Protein AF-A0A396PA57-F1 (afdb_monomer)

Radius of gyration: 14.07 Å; Cα contacts (8 Å, |Δi|>4): 83; chains: 1; bounding box: 31×28×40 Å

Solvent-accessible surface area (backbone atoms only — not comparable to full-atom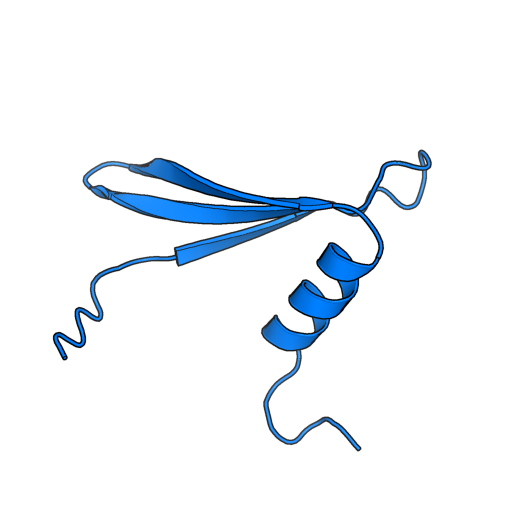 values): 3907 Å² total; per-residue (Å²): 133,88,80,66,82,83,64,47,73,46,78,48,77,47,68,47,83,86,80,73,51,71,25,33,26,37,36,27,39,51,49,80,92,80,43,69,47,78,75,48,76,38,62,37,72,63,18,51,58,50,48,52,62,70,73,53,60,94,84,73,80,125

Nearest PDB structures (foldseek):
  6lwz-assembly2_B  TM=6.177E-01  e=9.039E-01  Brevibacillus sp. SKDU10
  6cp9-assembly2_C  TM=6.278E-01  e=7.493E-01  Klebsiella pneumoniae 342
  6cp9-assembly4_G  TM=5.456E-01  e=1.236E+00  Klebsiella pneumoniae 342
  4ozk-assembly1_A  TM=4.863E-01  e=1.689E+00  Brevibacillus laterosporus GI-9
  6lwy-assembly1_A  TM=4.901E-01  e=4.595E+00  Brevibacillus sp. SKR3

Foldseek 3Di:
DDPPVVWDKDWDWDDPVPPPDWIKIWIWTQDPPRDTDTPDIDTHPVNVVVVCVVPDDPPPDD

Mean predicted aligned error: 8.72 Å

Structure (mmCIF, N/CA/C/O backbone):
data_AF-A0A396PA57-F1
#
_entry.id   AF-A0A396PA57-F1
#
loop_
_atom_site.group_PDB
_atom_site.id
_atom_site.type_symbol
_atom_site.label_atom_id
_atom_site.label_alt_id
_atom_site.label_comp_id
_atom_site.label_asym_id
_atom_site.label_entity_id
_atom_site.label_seq_id
_atom_site.pdbx_PDB_ins_code
_atom_site.Cartn_x
_atom_site.Cartn_y
_atom_site.Cartn_z
_atom_site.occupancy
_atom_site.B_iso_or_equiv
_atom_site.auth_seq_id
_atom_site.auth_comp_id
_atom_site.auth_asym_id
_atom_site.auth_atom_id
_atom_site.pdbx_PDB_model_num
ATOM 1 N N . MET A 1 1 ? -17.649 -15.891 9.268 1.00 43.00 1 MET A N 1
ATOM 2 C CA . MET A 1 1 ? -16.719 -14.846 8.785 1.00 43.00 1 MET A CA 1
ATOM 3 C C . MET A 1 1 ? -17.202 -13.519 9.332 1.00 43.00 1 MET A C 1
ATOM 5 O O . MET A 1 1 ? -18.196 -12.998 8.836 1.00 43.00 1 MET A O 1
ATOM 9 N N . ASP A 1 2 ? -16.561 -13.019 10.386 1.00 42.41 2 ASP A N 1
ATOM 10 C CA . ASP A 1 2 ? -16.916 -11.737 10.995 1.00 42.41 2 ASP A CA 1
ATOM 11 C C . ASP A 1 2 ? -16.624 -10.591 10.027 1.00 42.41 2 ASP A C 1
ATOM 13 O O . ASP A 1 2 ? -15.477 -10.193 9.819 1.00 42.41 2 ASP A O 1
ATOM 17 N N . LYS A 1 3 ? -17.682 -10.050 9.419 1.00 46.97 3 LYS A N 1
ATOM 18 C CA . LYS A 1 3 ? -17.629 -8.813 8.634 1.00 46.97 3 LYS A CA 1
ATOM 19 C C . LYS A 1 3 ? -17.573 -7.628 9.597 1.00 46.97 3 LYS A C 1
ATOM 21 O O . LYS A 1 3 ? -18.539 -6.888 9.752 1.00 46.97 3 LYS A O 1
ATOM 26 N N . ASN A 1 4 ? -16.446 -7.473 10.286 1.00 51.22 4 ASN A N 1
ATOM 27 C CA . ASN A 1 4 ? -16.195 -6.315 11.136 1.00 51.22 4 ASN A CA 1
ATOM 28 C C . ASN A 1 4 ? -15.926 -5.092 10.241 1.00 51.22 4 ASN A C 1
ATOM 30 O O . ASN A 1 4 ? -14.784 -4.755 9.943 1.00 51.22 4 ASN A O 1
ATOM 34 N N . ILE A 1 5 ? -17.009 -4.439 9.810 1.00 52.53 5 ILE A N 1
ATOM 35 C CA . ILE A 1 5 ? -17.038 -3.184 9.032 1.00 52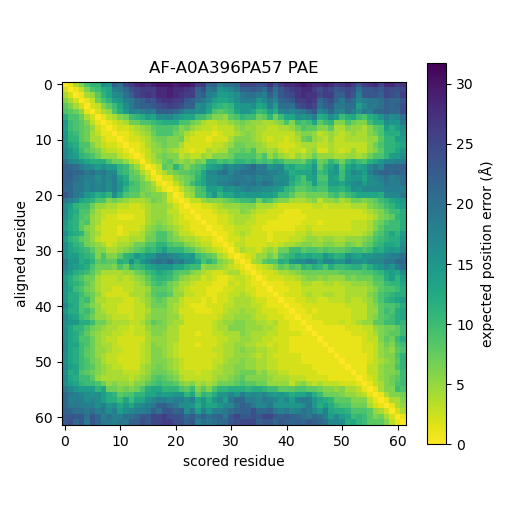.53 5 ILE A CA 1
ATOM 36 C C . ILE A 1 5 ? -16.314 -2.024 9.751 1.00 52.53 5 ILE A C 1
ATOM 38 O O . ILE A 1 5 ? -16.022 -1.002 9.145 1.00 52.53 5 ILE A O 1
ATOM 42 N N . ASN A 1 6 ? -15.942 -2.202 11.021 1.00 54.75 6 ASN A N 1
ATOM 43 C CA . ASN A 1 6 ? -15.228 -1.212 11.829 1.00 54.75 6 ASN A CA 1
ATOM 44 C C . ASN A 1 6 ? -13.699 -1.209 11.641 1.00 54.75 6 ASN A C 1
ATOM 46 O O . ASN A 1 6 ? -13.006 -0.493 12.363 1.00 54.75 6 ASN A O 1
ATOM 50 N N . LYS A 1 7 ? -13.144 -2.010 10.721 1.00 63.38 7 LYS A N 1
ATOM 51 C CA . LYS A 1 7 ? -11.719 -1.924 10.373 1.00 63.38 7 LYS A CA 1
ATOM 52 C C . LYS A 1 7 ? -11.517 -0.884 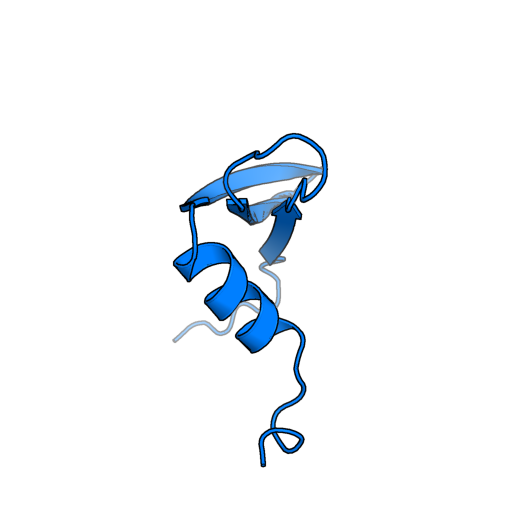9.276 1.00 63.38 7 LYS A C 1
ATOM 54 O O . LYS A 1 7 ? -11.806 -1.141 8.112 1.00 63.38 7 LYS A O 1
ATOM 59 N N . CYS A 1 8 ? -11.011 0.284 9.661 1.00 71.00 8 CYS A N 1
ATOM 60 C CA . CYS A 1 8 ? -10.561 1.302 8.720 1.00 71.00 8 CYS A CA 1
ATOM 61 C C . CYS A 1 8 ? -9.182 0.899 8.175 1.00 71.00 8 CYS A C 1
ATOM 63 O O . CYS A 1 8 ? -8.203 0.841 8.925 1.00 71.00 8 CYS A O 1
ATOM 65 N N . VAL A 1 9 ? -9.124 0.579 6.881 1.00 80.25 9 VAL A N 1
ATOM 66 C CA . VAL A 1 9 ? -7.874 0.323 6.157 1.00 80.25 9 VAL A CA 1
ATOM 67 C C . VAL A 1 9 ? -7.523 1.578 5.373 1.00 80.25 9 VAL A C 1
ATOM 69 O O . VAL A 1 9 ? -8.325 2.066 4.579 1.00 80.25 9 VAL A O 1
ATOM 72 N N . LEU A 1 10 ? -6.324 2.092 5.612 1.00 81.00 10 LEU A N 1
ATOM 73 C CA . LEU A 1 10 ? -5.754 3.237 4.925 1.00 81.00 10 LEU A CA 1
ATOM 74 C C . LEU A 1 10 ? -4.780 2.736 3.863 1.00 81.00 10 LEU A C 1
ATOM 76 O O . LEU A 1 10 ? -3.964 1.854 4.129 1.00 81.00 10 LEU A O 1
ATOM 80 N N . VAL A 1 11 ? -4.863 3.313 2.670 1.00 82.94 11 VAL A N 1
ATOM 81 C CA . VAL A 1 11 ? -3.941 3.028 1.571 1.00 82.94 11 VAL A CA 1
ATOM 82 C C . VAL A 1 11 ? -3.310 4.343 1.146 1.00 82.94 11 VAL A C 1
ATOM 84 O O . VAL A 1 11 ? -4.022 5.275 0.780 1.00 82.94 11 VAL A O 1
ATOM 87 N N . SER A 1 12 ? -1.984 4.418 1.227 1.00 84.19 12 SER A N 1
ATOM 88 C CA . SER A 1 12 ? -1.201 5.548 0.727 1.00 84.19 12 SER A CA 1
ATOM 89 C C . SER A 1 12 ? -0.363 5.088 -0.454 1.00 84.19 12 SER A C 1
ATOM 91 O O . SER A 1 12 ? 0.244 4.019 -0.394 1.00 84.19 12 SER A O 1
ATOM 93 N N . PHE A 1 13 ? -0.334 5.884 -1.515 1.00 83.06 13 PHE A N 1
ATOM 94 C CA . PHE A 1 13 ? 0.486 5.633 -2.691 1.00 83.06 13 PHE A CA 1
ATOM 95 C C . PHE A 1 13 ? 1.425 6.814 -2.900 1.00 83.06 13 PHE A C 1
ATOM 97 O O . PHE A 1 13 ? 0.977 7.957 -2.976 1.00 83.06 13 PHE A O 1
ATOM 104 N N . VAL A 1 14 ? 2.721 6.529 -2.966 1.00 80.81 14 VAL A N 1
ATOM 105 C CA . VAL A 1 14 ? 3.763 7.514 -3.248 1.00 80.81 14 VAL A CA 1
ATOM 106 C C . VAL A 1 14 ? 4.404 7.124 -4.570 1.00 80.81 14 VAL A C 1
ATOM 108 O O . VAL A 1 14 ? 5.056 6.085 -4.654 1.00 80.81 14 VAL A O 1
ATOM 111 N N . SER A 1 15 ? 4.204 7.944 -5.597 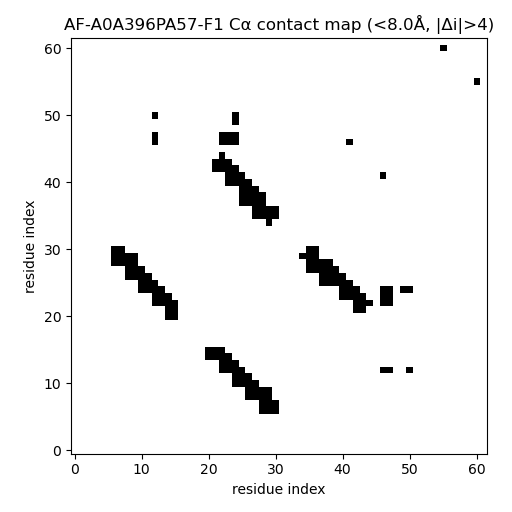1.00 69.00 15 SER A N 1
ATOM 112 C CA . SER A 1 15 ? 4.935 7.868 -6.860 1.00 69.00 15 SER A CA 1
ATOM 113 C C . SER A 1 15 ? 5.606 9.214 -7.085 1.00 69.00 15 SER A C 1
ATOM 115 O O . SER A 1 15 ? 4.965 10.136 -7.589 1.00 69.00 15 SER A O 1
ATOM 117 N N . ASP A 1 16 ? 6.861 9.360 -6.664 1.00 61.69 16 ASP A N 1
ATOM 118 C CA . ASP A 1 16 ? 7.641 10.525 -7.079 1.00 61.69 16 ASP A CA 1
ATOM 119 C C . ASP A 1 16 ? 8.209 10.225 -8.470 1.00 61.69 16 ASP A C 1
ATOM 121 O O . ASP A 1 16 ? 9.227 9.549 -8.634 1.00 61.69 16 ASP A O 1
ATOM 125 N N . THR A 1 17 ? 7.470 10.647 -9.495 1.00 55.56 17 THR A N 1
ATOM 126 C CA . THR A 1 17 ? 7.878 10.493 -10.896 1.00 55.56 17 THR A CA 1
ATOM 127 C C . THR A 1 17 ? 9.027 11.422 -11.272 1.00 55.56 17 THR A C 1
ATOM 129 O O . THR A 1 17 ? 9.648 11.202 -12.310 1.00 55.56 17 THR A O 1
ATOM 132 N N . ASP A 1 18 ? 9.328 12.425 -10.444 1.00 59.97 18 ASP A N 1
ATOM 133 C CA . ASP A 1 18 ? 10.265 13.490 -10.794 1.00 59.97 18 ASP A CA 1
ATOM 134 C C . ASP A 1 18 ? 11.684 13.201 -10.280 1.00 59.97 18 ASP A C 1
ATOM 136 O O . ASP A 1 18 ? 12.658 13.603 -10.917 1.00 59.97 18 ASP A O 1
ATOM 140 N N . ASN A 1 19 ? 11.820 12.433 -9.192 1.00 62.75 19 ASN A N 1
ATOM 141 C CA . ASN A 1 19 ? 13.120 12.095 -8.592 1.00 62.75 19 ASN A CA 1
ATOM 142 C C . ASN A 1 19 ? 13.580 10.644 -8.819 1.00 62.75 19 ASN A C 1
ATOM 144 O O . ASN A 1 19 ? 14.649 10.254 -8.349 1.00 62.75 19 ASN A O 1
ATOM 148 N N . GLY A 1 20 ? 12.812 9.847 -9.569 1.00 60.41 20 GLY A N 1
ATOM 149 C CA . GLY A 1 20 ? 13.139 8.440 -9.823 1.00 60.41 20 GLY A CA 1
ATOM 150 C C . GLY A 1 20 ? 12.910 7.527 -8.617 1.00 60.41 20 GLY A C 1
ATOM 151 O O . GLY A 1 20 ? 13.496 6.442 -8.559 1.00 60.41 20 GLY A O 1
ATOM 152 N N . ASP A 1 21 ? 12.071 7.942 -7.664 1.00 68.75 21 ASP A N 1
ATOM 153 C CA . ASP A 1 21 ? 11.742 7.099 -6.521 1.00 68.75 21 ASP A CA 1
ATOM 154 C C . ASP A 1 21 ? 10.885 5.909 -6.943 1.00 68.75 21 ASP A C 1
ATOM 156 O O . ASP A 1 21 ? 10.031 5.958 -7.834 1.00 68.75 21 ASP A O 1
ATOM 160 N N . VAL A 1 22 ? 11.102 4.799 -6.245 1.00 79.25 22 VAL A N 1
ATOM 161 C CA . VAL A 1 22 ? 10.349 3.573 -6.465 1.00 79.25 22 VAL A CA 1
ATOM 162 C C . VAL A 1 22 ? 8.931 3.760 -5.931 1.00 79.25 22 VAL A C 1
ATOM 164 O O . VAL A 1 22 ? 8.726 3.947 -4.728 1.00 79.25 22 VAL A O 1
ATOM 167 N N . ALA A 1 23 ? 7.946 3.655 -6.827 1.00 84.62 23 ALA A N 1
ATOM 168 C CA . ALA A 1 23 ? 6.532 3.712 -6.471 1.00 84.62 23 ALA A CA 1
ATOM 169 C C . ALA A 1 23 ? 6.234 2.776 -5.292 1.00 84.62 23 ALA A C 1
ATOM 171 O O . ALA A 1 23 ? 6.601 1.601 -5.329 1.00 84.62 23 ALA A O 1
ATOM 172 N N . THR A 1 24 ? 5.596 3.288 -4.241 1.00 89.06 24 THR A N 1
ATOM 173 C CA . THR A 1 24 ? 5.360 2.542 -3.000 1.00 89.06 24 THR A CA 1
ATOM 174 C C . THR A 1 24 ? 3.902 2.655 -2.562 1.00 89.06 24 THR A C 1
ATOM 176 O O . THR A 1 24 ? 3.369 3.753 -2.409 1.00 89.06 24 THR A O 1
ATOM 179 N N . LEU A 1 25 ? 3.262 1.512 -2.320 1.00 90.56 25 LEU A N 1
ATOM 180 C CA . LEU A 1 25 ? 1.916 1.381 -1.772 1.00 90.56 25 LEU A CA 1
ATOM 181 C C . LEU A 1 25 ? 2.008 0.915 -0.317 1.00 90.56 25 LEU A C 1
ATOM 183 O O . LEU A 1 25 ? 2.426 -0.208 -0.037 1.00 90.56 25 LEU A O 1
ATOM 187 N N . ILE A 1 26 ? 1.578 1.760 0.613 1.00 90.62 26 ILE A N 1
ATOM 188 C CA . ILE A 1 26 ? 1.543 1.457 2.043 1.00 90.62 26 ILE A CA 1
ATOM 189 C C . ILE A 1 26 ? 0.108 1.123 2.431 1.00 90.62 26 ILE A C 1
ATOM 191 O O . ILE A 1 26 ? -0.804 1.923 2.220 1.00 90.62 26 ILE A O 1
ATOM 195 N N . VAL A 1 27 ? -0.081 -0.044 3.041 1.00 90.25 27 VAL A N 1
ATOM 196 C CA . VAL A 1 27 ? -1.363 -0.480 3.596 1.00 90.25 27 VAL A CA 1
ATOM 197 C C . VAL A 1 27 ? -1.274 -0.422 5.112 1.00 90.25 27 VAL A C 1
ATOM 199 O O . VAL A 1 27 ? -0.465 -1.120 5.726 1.00 90.25 27 VAL A O 1
ATOM 202 N N . GLY A 1 28 ? -2.114 0.407 5.720 1.00 89.81 28 GLY A N 1
ATOM 203 C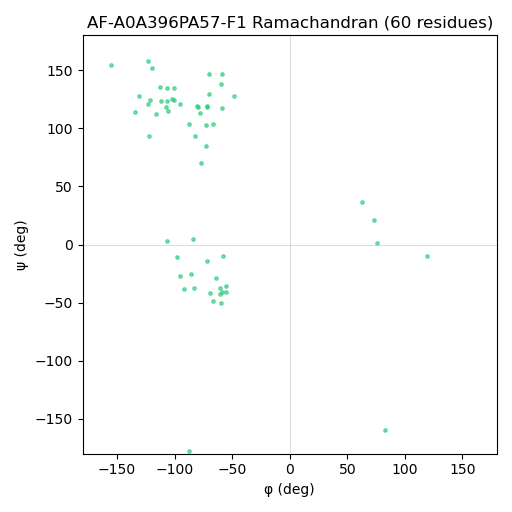 CA . GLY A 1 28 ? -2.212 0.566 7.163 1.00 89.81 28 GLY A CA 1
ATOM 204 C C . GLY A 1 28 ? -3.598 0.213 7.686 1.00 89.81 28 GLY A C 1
ATOM 205 O O . GLY A 1 28 ? -4.601 0.372 6.997 1.00 89.81 28 GLY A O 1
ATOM 206 N N . GLU A 1 29 ? -3.672 -0.235 8.931 1.00 88.75 29 GLU A N 1
ATOM 207 C CA . GLU A 1 29 ? -4.927 -0.327 9.675 1.00 88.75 29 GLU A CA 1
ATOM 208 C C . GLU A 1 29 ? -4.957 0.786 10.717 1.00 88.75 29 GLU A C 1
ATOM 210 O O . GLU A 1 29 ? -4.064 0.880 11.566 1.00 88.75 29 GLU A O 1
ATOM 215 N N . GLN A 1 30 ? -5.996 1.616 10.674 1.00 81.00 30 GLN A N 1
ATOM 216 C CA . GLN A 1 30 ? -6.223 2.609 11.710 1.00 81.00 30 GLN A CA 1
ATOM 217 C C . GLN A 1 30 ? -6.863 1.930 12.924 1.00 81.00 30 GLN A C 1
ATOM 219 O O . GLN A 1 30 ? -7.960 1.369 12.855 1.00 81.00 30 GLN A O 1
ATOM 224 N N . LYS A 1 31 ? -6.167 1.982 14.058 1.00 81.19 31 LYS A N 1
ATOM 225 C CA . LYS A 1 31 ? -6.687 1.568 15.362 1.00 81.19 31 LYS A CA 1
ATOM 226 C C . LYS A 1 31 ? -7.406 2.738 16.043 1.00 81.19 31 LYS A C 1
ATOM 228 O O . LYS A 1 31 ? -7.549 3.833 15.499 1.00 81.19 31 LYS A O 1
ATOM 233 N N . LYS A 1 32 ? -7.892 2.504 17.265 1.00 75.81 32 LYS A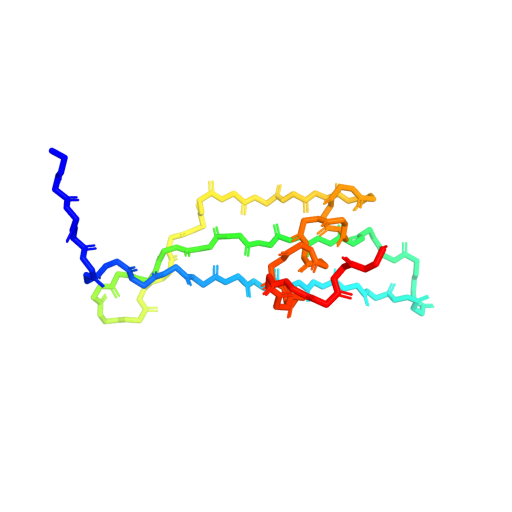 N 1
ATOM 234 C CA . LYS A 1 32 ? -8.467 3.568 18.100 1.00 75.81 32 LYS A CA 1
ATOM 235 C C . LYS A 1 32 ? -7.420 4.668 18.332 1.00 75.81 32 LYS A C 1
ATOM 237 O O . LYS A 1 32 ? -6.236 4.374 18.444 1.00 75.81 32 LYS A O 1
ATOM 242 N N . GLN A 1 33 ? -7.878 5.918 18.431 1.00 71.38 33 GLN A N 1
ATOM 243 C CA . GLN A 1 33 ? -7.053 7.083 18.792 1.00 71.38 33 GLN A CA 1
ATOM 244 C C . GLN A 1 33 ? -5.909 7.412 17.812 1.00 71.38 33 GLN A C 1
ATOM 246 O O . GLN A 1 33 ? -4.842 7.850 18.224 1.00 71.38 33 GLN A O 1
ATOM 251 N N . GLY A 1 34 ? -6.125 7.234 16.503 1.00 70.00 34 GLY A N 1
ATOM 252 C CA . GLY A 1 34 ? -5.205 7.753 15.479 1.00 70.00 34 GLY A CA 1
ATOM 253 C C . GLY A 1 34 ? -3.904 6.963 15.301 1.00 70.00 34 GLY A C 1
ATOM 254 O O . GLY A 1 34 ? -3.096 7.327 14.453 1.00 70.00 34 GLY A O 1
ATOM 255 N N . GLN A 1 35 ? -3.711 5.867 16.039 1.00 80.50 35 GLN A N 1
ATOM 256 C CA . GLN A 1 35 ? -2.594 4.957 15.812 1.00 80.50 35 GLN A CA 1
ATOM 257 C C . GLN A 1 35 ? -2.796 4.193 14.498 1.00 80.50 35 GLN A C 1
ATOM 259 O O . GLN A 1 35 ? -3.855 3.601 14.270 1.00 80.50 35 GLN A O 1
ATOM 264 N N . ILE A 1 36 ? -1.770 4.186 13.650 1.00 85.31 36 ILE A N 1
ATOM 265 C CA . ILE A 1 36 ? -1.754 3.439 12.392 1.00 85.31 36 ILE A CA 1
ATOM 266 C C . ILE A 1 36 ? -0.736 2.312 12.527 1.00 85.31 36 ILE A C 1
ATOM 268 O O . ILE A 1 36 ? 0.440 2.563 12.781 1.00 85.31 36 ILE A O 1
ATOM 272 N N . ASN A 1 37 ? -1.185 1.076 12.323 1.00 88.19 37 ASN A N 1
ATOM 273 C CA . ASN A 1 37 ? -0.287 -0.064 12.176 1.00 88.19 37 ASN A CA 1
ATOM 274 C C . ASN A 1 37 ? -0.044 -0.300 10.689 1.00 88.19 37 ASN A C 1
ATOM 276 O O . ASN A 1 37 ? -0.996 -0.552 9.950 1.00 88.19 37 ASN A O 1
ATOM 280 N N . ILE A 1 38 ? 1.216 -0.247 10.258 1.00 88.81 38 ILE A N 1
ATOM 281 C CA . ILE A 1 38 ? 1.588 -0.619 8.891 1.00 88.81 38 ILE A CA 1
ATOM 282 C C . ILE A 1 38 ? 1.473 -2.138 8.776 1.00 88.81 38 ILE A C 1
ATOM 284 O O . ILE A 1 38 ? 2.128 -2.874 9.511 1.00 88.81 38 ILE A O 1
ATOM 288 N N . LEU A 1 39 ? 0.606 -2.596 7.876 1.00 89.56 39 LEU A N 1
ATOM 289 C CA . LEU A 1 39 ? 0.398 -4.014 7.596 1.00 89.56 39 LEU A CA 1
ATOM 290 C C . LEU A 1 39 ? 1.301 -4.494 6.464 1.00 89.56 39 LEU A C 1
ATOM 292 O O . LEU A 1 39 ? 1.779 -5.623 6.504 1.00 89.56 39 LEU A O 1
ATOM 296 N N . ASN A 1 40 ? 1.492 -3.656 5.442 1.00 89.56 40 ASN A N 1
ATOM 297 C CA . ASN A 1 40 ? 2.320 -3.984 4.291 1.00 89.56 40 ASN A CA 1
ATOM 298 C C . ASN A 1 40 ? 2.862 -2.721 3.606 1.00 89.56 40 ASN A C 1
ATOM 300 O O . ASN A 1 40 ? 2.237 -1.659 3.662 1.00 89.56 40 ASN A O 1
ATOM 304 N N . ALA A 1 41 ? 3.997 -2.871 2.930 1.00 90.50 41 ALA A N 1
ATOM 305 C CA . ALA A 1 41 ? 4.585 -1.884 2.039 1.00 90.50 41 ALA A CA 1
ATOM 306 C C . ALA A 1 41 ? 5.027 -2.597 0.755 1.00 90.50 41 ALA A C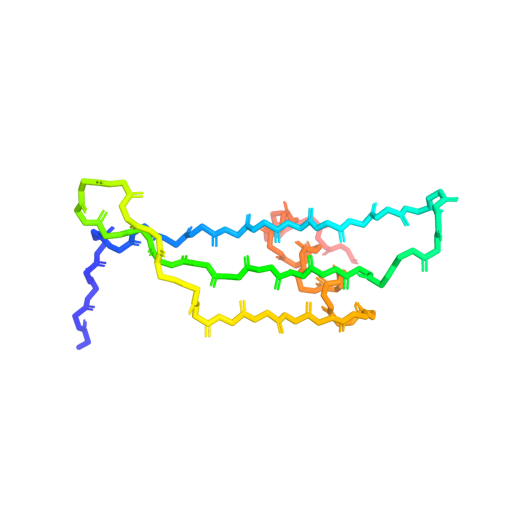 1
ATOM 308 O O . ALA A 1 41 ? 5.915 -3.446 0.782 1.00 90.50 41 ALA A O 1
ATOM 309 N N . ILE A 1 42 ? 4.374 -2.271 -0.357 1.00 91.44 42 ILE A N 1
ATOM 310 C CA . ILE A 1 42 ? 4.613 -2.870 -1.673 1.00 91.44 42 ILE A CA 1
ATOM 311 C C . ILE A 1 42 ? 5.340 -1.837 -2.518 1.00 91.44 42 ILE A C 1
ATOM 313 O O . ILE A 1 42 ? 4.950 -0.674 -2.509 1.00 91.44 42 ILE A O 1
ATOM 317 N N . GLN A 1 43 ? 6.382 -2.241 -3.234 1.00 90.44 43 GLN A N 1
ATOM 318 C CA . GLN A 1 43 ? 7.225 -1.338 -4.013 1.00 90.44 43 GLN A CA 1
ATOM 319 C C . GLN A 1 43 ? 7.280 -1.742 -5.486 1.00 90.44 43 GLN A C 1
ATOM 321 O O . GLN A 1 43 ? 7.059 -2.897 -5.843 1.00 90.44 43 GLN A O 1
ATOM 326 N N . GLY A 1 44 ? 7.621 -0.782 -6.339 1.00 87.00 44 GLY A N 1
ATOM 327 C CA . GLY A 1 44 ? 7.866 -0.988 -7.759 1.00 87.00 44 GLY A CA 1
ATOM 328 C C . GLY A 1 44 ? 6.586 -1.016 -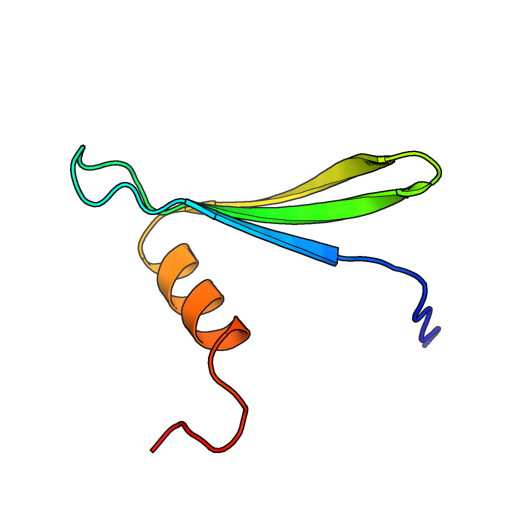8.598 1.00 87.00 44 GLY A C 1
ATOM 329 O O . GLY A 1 44 ? 5.548 -0.497 -8.182 1.00 87.00 44 GLY A O 1
ATOM 330 N N . PRO A 1 45 ? 6.643 -1.608 -9.804 1.00 87.62 45 PRO A N 1
ATOM 331 C CA . PRO A 1 45 ? 5.511 -1.632 -10.733 1.00 87.62 45 PRO A CA 1
ATOM 332 C C . PRO A 1 45 ? 4.232 -2.223 -10.120 1.00 87.62 45 PRO A C 1
ATOM 334 O O . PRO A 1 45 ? 3.139 -1.711 -10.354 1.00 87.62 45 PRO A O 1
ATOM 337 N N . GLU A 1 46 ? 4.375 -3.229 -9.251 1.00 87.06 46 GLU A N 1
ATOM 338 C CA . GLU A 1 46 ? 3.256 -3.877 -8.560 1.00 87.06 46 GLU A CA 1
ATOM 339 C C . GLU A 1 46 ? 2.456 -2.902 -7.680 1.00 87.06 46 GLU A C 1
ATOM 341 O O . GLU A 1 46 ? 1.226 -2.975 -7.628 1.00 87.06 46 GLU A O 1
ATOM 346 N N . ALA A 1 47 ? 3.127 -1.948 -7.025 1.00 89.19 47 ALA A N 1
ATOM 347 C CA . ALA A 1 47 ? 2.469 -0.930 -6.210 1.00 89.19 47 ALA A CA 1
ATOM 348 C C . ALA A 1 47 ? 1.512 -0.069 -7.048 1.00 89.19 47 ALA A C 1
ATOM 350 O O . ALA A 1 47 ? 0.386 0.204 -6.626 1.00 89.19 47 ALA A O 1
ATOM 351 N N . THR A 1 48 ? 1.952 0.308 -8.250 1.00 86.88 48 THR A N 1
ATOM 352 C CA . THR A 1 48 ? 1.173 1.112 -9.201 1.00 86.88 48 THR A CA 1
ATOM 353 C C . THR A 1 48 ? -0.028 0.325 -9.713 1.00 86.88 48 THR A C 1
ATOM 355 O O . THR A 1 48 ? -1.158 0.801 -9.624 1.00 86.88 48 THR A O 1
ATOM 358 N N . GLU A 1 49 ? 0.181 -0.921 -10.148 1.00 89.00 49 GLU A N 1
ATOM 359 C CA . GLU A 1 49 ? -0.912 -1.777 -10.622 1.00 89.00 49 GLU A CA 1
ATOM 360 C C . GLU A 1 49 ? -1.986 -2.007 -9.552 1.00 89.00 49 GLU A C 1
ATOM 362 O O . GLU A 1 49 ? -3.184 -2.041 -9.845 1.00 89.00 49 GLU A O 1
ATOM 367 N N . LEU A 1 50 ? -1.576 -2.215 -8.298 1.00 88.75 50 LEU A N 1
ATOM 368 C CA . LEU A 1 50 ? -2.507 -2.407 -7.190 1.00 88.75 50 LEU A CA 1
ATOM 369 C C . LEU A 1 50 ? -3.264 -1.121 -6.869 1.00 88.75 50 LEU A C 1
ATOM 371 O O . LEU A 1 50 ? -4.477 -1.180 -6.666 1.00 88.75 50 LEU A O 1
ATOM 375 N N . PHE A 1 51 ? -2.586 0.028 -6.867 1.00 86.62 51 PHE A N 1
ATOM 376 C CA . PHE A 1 51 ? -3.230 1.322 -6.669 1.00 86.62 51 PHE A CA 1
ATOM 377 C C . PHE A 1 51 ? -4.290 1.600 -7.739 1.00 86.62 51 PHE A C 1
ATOM 379 O O . PHE A 1 51 ? -5.444 1.868 -7.401 1.00 86.62 51 PHE A O 1
ATOM 386 N N . GLU A 1 52 ? -3.945 1.442 -9.018 1.00 86.19 52 GLU A N 1
ATOM 387 C CA . GLU A 1 52 ? -4.885 1.583 -10.135 1.00 86.19 52 GLU A CA 1
ATOM 388 C C . GLU A 1 52 ? -6.095 0.663 -9.964 1.00 86.19 52 GLU A C 1
ATOM 390 O O . GLU A 1 52 ? -7.245 1.063 -10.174 1.00 86.19 52 GLU A O 1
ATOM 395 N N . LYS A 1 53 ? -5.864 -0.577 -9.510 1.00 86.19 53 LYS A N 1
ATOM 396 C CA . LYS A 1 53 ? -6.953 -1.522 -9.261 1.00 86.19 53 LYS A CA 1
ATOM 397 C C . LYS A 1 53 ? -7.901 -1.068 -8.148 1.00 86.19 53 LYS A C 1
ATOM 399 O O . LYS A 1 53 ? -9.068 -1.461 -8.203 1.00 86.19 53 LYS A O 1
ATOM 404 N N . LEU A 1 54 ? -7.415 -0.298 -7.174 1.00 81.81 54 LEU A N 1
ATOM 405 C CA . LEU A 1 54 ? -8.181 0.213 -6.034 1.00 81.81 54 LEU A CA 1
ATOM 406 C C . LEU A 1 54 ? -8.964 1.488 -6.365 1.00 81.81 54 LEU A C 1
ATOM 408 O O . LEU A 1 54 ? -10.082 1.638 -5.876 1.00 81.81 54 LEU A O 1
ATOM 412 N N . ILE A 1 55 ? -8.407 2.388 -7.183 1.00 81.75 55 ILE A N 1
ATOM 413 C CA . ILE A 1 55 ? -9.055 3.668 -7.515 1.00 81.75 55 ILE A CA 1
ATOM 414 C C . ILE A 1 55 ? -10.028 3.572 -8.694 1.00 81.75 55 ILE A C 1
ATOM 416 O O . ILE A 1 55 ? -10.957 4.373 -8.778 1.00 81.75 55 ILE A O 1
ATOM 420 N N . VAL A 1 56 ? -9.849 2.606 -9.604 1.00 76.88 56 VAL A N 1
ATOM 421 C CA . VAL A 1 56 ? -10.728 2.455 -10.771 1.00 76.88 56 VAL A CA 1
ATOM 422 C C . VAL A 1 56 ? -12.020 1.734 -10.365 1.00 76.88 56 VAL A C 1
ATOM 424 O O . VAL A 1 56 ? -11.969 0.564 -9.964 1.00 76.88 56 VAL A O 1
ATOM 427 N N . PRO A 1 57 ? -13.202 2.365 -10.518 1.00 69.69 57 PRO A N 1
ATOM 428 C CA . PRO A 1 57 ? -14.474 1.730 -10.202 1.00 69.69 57 PRO A CA 1
ATOM 429 C C . PRO A 1 57 ? -14.693 0.459 -11.031 1.00 69.69 57 PRO A C 1
ATOM 431 O O . PRO A 1 57 ? -14.447 0.423 -12.243 1.00 69.69 57 PRO A O 1
ATOM 434 N N . LYS A 1 58 ? -15.213 -0.596 -10.391 1.00 58.41 58 LYS A N 1
ATOM 435 C CA . LYS A 1 58 ? -15.634 -1.812 -11.100 1.00 58.41 58 LYS A CA 1
ATOM 436 C C . LYS A 1 58 ? -16.710 -1.443 -12.131 1.00 58.41 58 LYS A C 1
ATOM 438 O O . LYS A 1 58 ? -17.777 -0.975 -11.752 1.00 58.41 58 LYS A O 1
ATOM 443 N N . GLY A 1 59 ? -16.414 -1.658 -13.414 1.00 60.59 59 GLY A N 1
ATOM 444 C CA . GLY A 1 59 ? -17.299 -1.330 -14.544 1.00 60.59 59 GLY A CA 1
ATOM 445 C C . GLY A 1 59 ? -16.726 -0.318 -15.542 1.00 60.59 59 GLY A C 1
ATOM 446 O O . GLY A 1 59 ? -17.286 -0.163 -16.620 1.00 60.59 59 GLY A O 1
ATOM 447 N N . VAL A 1 60 ? -15.600 0.331 -15.219 1.00 57.44 60 VAL A N 1
ATOM 448 C CA . VAL A 1 60 ? -14.908 1.274 -16.125 1.00 57.44 60 VAL A CA 1
ATOM 449 C C . VAL A 1 60 ? -13.734 0.617 -16.871 1.00 57.44 60 VAL A C 1
ATOM 451 O O . VAL A 1 60 ? -13.214 1.180 -17.830 1.00 57.44 60 VAL A O 1
ATOM 454 N N . ARG A 1 61 ? -13.336 -0.606 -16.488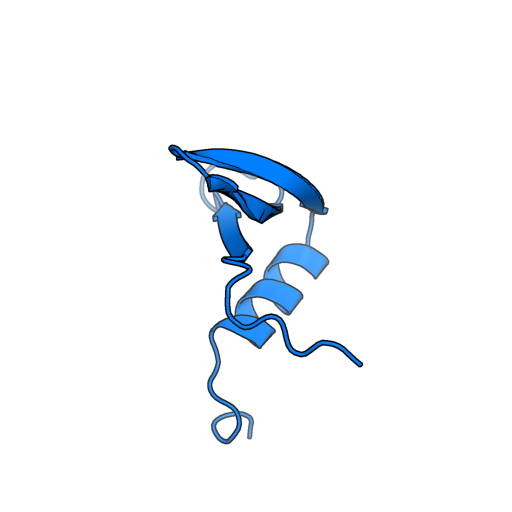 1.00 54.47 61 ARG A N 1
ATOM 455 C CA . ARG A 1 61 ? -12.350 -1.396 -17.244 1.00 54.47 61 ARG A CA 1
ATOM 456 C C . ARG A 1 61 ? -12.998 -1.923 -18.526 1.00 54.47 61 ARG A C 1
ATOM 458 O O . ARG A 1 61 ? -13.795 -2.857 -18.450 1.00 54.47 61 ARG A O 1
ATOM 465 N N . LYS A 1 62 ? -12.694 -1.286 -19.657 1.00 52.81 62 LYS A N 1
ATOM 466 C CA . LYS A 1 62 ? -12.877 -1.867 -20.992 1.00 52.81 62 LYS A CA 1
ATOM 467 C C . LYS A 1 62 ? -11.723 -2.803 -21.311 1.00 52.81 62 LYS A C 1
ATOM 469 O O . LYS A 1 62 ? -10.590 -2.462 -20.911 1.00 52.81 62 LYS A O 1
#

Sequence (62 aa):
MDKNINKCVLVSFVSDTDNGDVATLIVGEQKKQGQINILNAIQGPEATELFEKLIVPKGVRK

pLDDT: mean 75.82, std 14.26, range [42.41, 91.44]

Secondary structure (DSSP, 8-state):
----TT-EEEEEEE--TTTTPPPEEEEEEE-GGG-EEEEEEEESHHHHHHHHHHHSPTT---